Protein AF-A0AAW9CHV9-F1 (afdb_monomer)

pLDDT: mean 93.01, std 5.95, range [60.59, 97.44]

Nearest PDB structures (foldseek):
  3mql-assembly1_A  TM=5.412E-01  e=2.714E+00  Homo sapiens
  6bhi-assembly1_A  TM=2.912E-01  e=4.938E+00  Homo sapiens
  1s7i-assembly1_A-2  TM=2.820E-01  e=6.028E+00  Pseudomonas aeruginosa

Solvent-accessible surface area (backbone atoms only — not 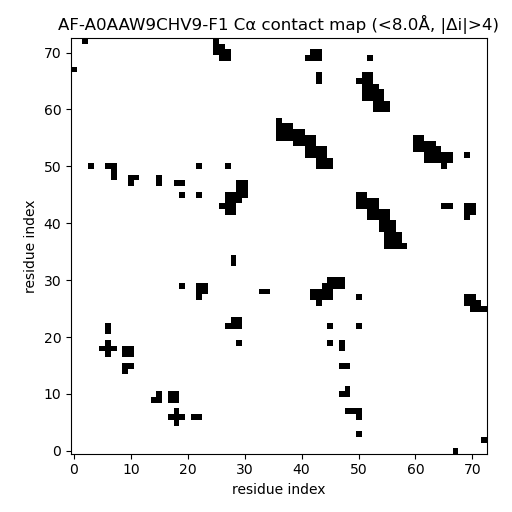comparable to full-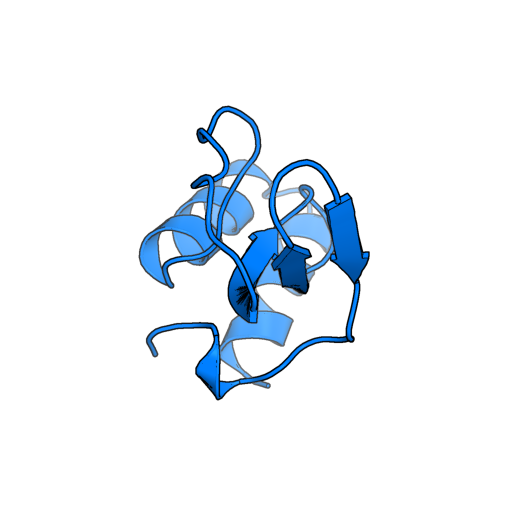atom values): 4094 Å² total; per-residue (Å²): 101,75,65,56,56,51,32,30,51,30,22,75,73,68,38,42,69,61,16,51,50,53,37,42,74,23,58,23,44,42,90,89,59,82,80,78,79,35,74,80,37,74,40,18,34,33,81,68,58,54,68,36,20,32,39,26,46,53,95,45,75,42,82,71,54,67,51,75,86,41,44,58,130

Sequence (73 aa):
WGLKDRIESLADLGDGEQARRLAHEAGALCAGDSIPFADGAYAALFDGRELTTVRIDGPDIQDVGFRPESIRA

Radius of gyration: 11.71 Å; Cα contacts (8 Å, |Δi|>4): 128; chains: 1; bounding box: 22×20×31 Å

Organism: Bifidobacterium longum (NCBI:txid216816)

Mean predicted aligned error: 3.13 Å

Secondary structure (DSSP, 8-state):
-HHHHHHHHHHHTT-HHHHHHHHHHTT-B-TTPPPP--EEEEEEEE-SS-EEEEEEETTEEEE----GGGS--

Foldseek 3Di:
DVLQVVLQVCLVVVVLVVSQVSCVVQQADEPPDDDDADAQDKAWHDDSHGTFIWGHHGPDIHTPGHDPVRTHD

Structure (mmCIF, N/CA/C/O backbone):
data_AF-A0AAW9CHV9-F1
#
_entry.id   AF-A0AAW9CHV9-F1
#
loop_
_atom_site.group_PDB
_atom_site.id
_atom_site.type_symbol
_atom_site.label_atom_id
_atom_site.label_alt_id
_atom_site.label_comp_id
_atom_site.label_asym_id
_atom_site.label_entity_id
_atom_site.label_seq_id
_atom_site.pdbx_PDB_ins_code
_atom_site.Cartn_x
_atom_site.Cartn_y
_atom_site.Cartn_z
_atom_site.occupancy
_atom_site.B_iso_or_equiv
_atom_site.auth_seq_id
_atom_site.auth_comp_id
_atom_site.auth_asym_id
_atom_site.auth_atom_id
_atom_site.pdbx_PDB_model_num
ATOM 1 N N . TRP A 1 1 ? -8.560 -8.759 2.685 1.00 66.69 1 TRP A N 1
ATOM 2 C CA . TRP A 1 1 ? -9.505 -7.789 3.264 1.00 66.69 1 TRP A CA 1
ATOM 3 C C . TRP A 1 1 ? -9.159 -7.491 4.716 1.00 66.69 1 TRP A C 1
ATOM 5 O O . TRP A 1 1 ? -8.712 -6.386 4.956 1.00 66.69 1 TRP A O 1
ATOM 15 N N . GLY A 1 2 ? -9.133 -8.471 5.633 1.00 88.69 2 GLY A N 1
ATOM 16 C CA . GLY A 1 2 ? -8.911 -8.201 7.069 1.00 88.69 2 GLY A CA 1
ATOM 17 C C . GLY A 1 2 ? -7.696 -7.341 7.480 1.00 88.69 2 GLY A C 1
ATOM 18 O O . GLY A 1 2 ? -7.811 -6.589 8.441 1.00 88.69 2 GLY A O 1
ATOM 19 N N . LEU A 1 3 ? -6.552 -7.402 6.777 1.00 92.19 3 LEU A N 1
ATOM 20 C CA . LEU A 1 3 ? -5.412 -6.517 7.079 1.00 92.19 3 LEU A CA 1
ATOM 21 C C . LEU A 1 3 ? -5.623 -5.080 6.568 1.00 92.19 3 LEU A C 1
ATOM 23 O O . LEU A 1 3 ? -5.354 -4.142 7.310 1.00 92.19 3 LEU A O 1
ATOM 27 N N . LYS A 1 4 ? -6.164 -4.915 5.350 1.00 94.38 4 LYS A N 1
ATOM 28 C CA . LYS A 1 4 ? -6.564 -3.611 4.786 1.00 94.38 4 LYS A CA 1
ATOM 29 C C . LYS A 1 4 ? -7.579 -2.926 5.696 1.00 94.38 4 LYS A C 1
ATOM 31 O O . LYS A 1 4 ? -7.307 -1.839 6.186 1.00 94.38 4 LYS A O 1
ATOM 36 N N . ASP A 1 5 ? -8.671 -3.619 6.017 1.00 95.38 5 ASP A N 1
ATOM 37 C CA . ASP A 1 5 ? -9.759 -3.066 6.832 1.00 95.38 5 ASP A CA 1
ATOM 38 C C . ASP A 1 5 ? -9.248 -2.591 8.202 1.00 95.38 5 ASP A C 1
ATOM 40 O O . ASP A 1 5 ? -9.678 -1.562 8.720 1.00 95.38 5 ASP A O 1
ATOM 44 N N . ARG A 1 6 ? -8.286 -3.319 8.787 1.00 95.75 6 ARG A N 1
ATOM 45 C CA . ARG A 1 6 ? -7.654 -2.950 10.057 1.00 95.75 6 ARG A CA 1
ATOM 46 C C . ARG A 1 6 ? -6.773 -1.706 9.939 1.00 95.75 6 ARG A C 1
ATOM 48 O O . ARG A 1 6 ? -6.833 -0.864 10.831 1.00 95.75 6 ARG A O 1
ATOM 55 N N . ILE A 1 7 ? -5.952 -1.607 8.893 1.00 96.06 7 ILE A N 1
ATOM 56 C CA . ILE A 1 7 ? -5.099 -0.434 8.637 1.00 96.06 7 ILE A CA 1
ATOM 57 C C . ILE A 1 7 ? -5.971 0.817 8.482 1.00 96.06 7 ILE A C 1
ATOM 59 O O . ILE A 1 7 ? -5.714 1.831 9.125 1.00 96.06 7 ILE A O 1
ATOM 63 N N . GLU A 1 8 ? -7.034 0.722 7.691 1.00 97.00 8 GLU A N 1
ATOM 64 C CA . GLU A 1 8 ? -7.922 1.850 7.388 1.00 97.00 8 GLU A CA 1
ATOM 65 C C . GLU A 1 8 ? -8.759 2.248 8.600 1.00 97.00 8 GLU A C 1
ATOM 67 O O . GLU A 1 8 ? -8.853 3.427 8.922 1.00 97.00 8 GLU A O 1
ATOM 72 N N . SER A 1 9 ? -9.243 1.267 9.370 1.00 97.44 9 SER A N 1
ATOM 73 C CA . SER A 1 9 ? -9.940 1.540 10.632 1.00 97.44 9 SER A CA 1
ATOM 74 C C . SER A 1 9 ? -9.058 2.292 11.634 1.00 97.44 9 SER A C 1
ATOM 76 O O . SER A 1 9 ? -9.547 3.163 12.346 1.00 97.44 9 SER A O 1
ATOM 78 N N . LEU A 1 10 ? -7.760 1.972 11.718 1.00 97.00 10 LEU A N 1
ATOM 79 C CA . LEU A 1 10 ? -6.828 2.703 12.587 1.00 97.00 10 LEU A CA 1
ATOM 80 C C . LEU A 1 10 ? -6.671 4.159 12.136 1.00 97.00 10 LEU A C 1
ATOM 82 O O . LEU A 1 10 ? -6.693 5.060 12.974 1.00 97.00 10 LEU A O 1
ATOM 86 N N . ALA A 1 11 ? -6.567 4.389 10.825 1.00 96.19 11 ALA A N 1
ATOM 87 C CA . ALA A 1 11 ? -6.496 5.732 10.262 1.00 96.19 11 ALA A CA 1
ATOM 88 C C . ALA A 1 11 ? -7.781 6.535 10.538 1.00 96.19 11 ALA A C 1
ATOM 90 O O . ALA A 1 11 ? -7.701 7.671 11.009 1.00 96.19 11 ALA A O 1
ATOM 91 N N . ASP A 1 12 ? -8.950 5.923 10.340 1.00 97.12 12 ASP A N 1
ATOM 92 C CA . ASP A 1 12 ? -10.261 6.535 10.591 1.00 97.12 12 ASP A CA 1
ATOM 93 C C . ASP A 1 12 ? -10.478 6.891 12.069 1.00 97.12 12 ASP A C 1
ATOM 95 O O . ASP A 1 12 ? -11.110 7.899 12.391 1.00 97.12 12 ASP A O 1
ATOM 99 N N . LEU A 1 13 ? -9.916 6.098 12.986 1.00 97.31 13 LEU A N 1
ATOM 100 C CA . LEU A 1 13 ? -9.950 6.355 14.429 1.00 97.31 13 LEU A CA 1
ATOM 101 C C . LEU A 1 13 ? -8.918 7.402 14.891 1.00 97.31 13 LEU A C 1
ATOM 103 O O . LEU A 1 13 ? -8.877 7.739 16.076 1.00 97.31 13 LEU A O 1
ATOM 107 N N . GLY A 1 14 ? -8.102 7.933 13.977 1.00 96.19 14 GLY A N 1
ATOM 108 C CA . GLY A 1 14 ? -7.080 8.941 14.261 1.00 96.19 14 GLY A CA 1
ATOM 109 C C . GLY A 1 14 ? -5.730 8.374 14.708 1.00 96.19 14 GLY A C 1
ATOM 110 O O . GLY A 1 14 ? -4.829 9.154 15.023 1.00 96.19 14 GLY A O 1
ATOM 111 N N . ASP A 1 15 ? -5.545 7.051 14.697 1.00 96.62 15 ASP A N 1
ATOM 112 C CA . ASP A 1 15 ? -4.265 6.397 14.997 1.00 96.62 15 ASP A CA 1
ATOM 113 C C . ASP A 1 15 ? -3.424 6.202 13.723 1.00 96.62 15 ASP A C 1
ATOM 115 O O . ASP A 1 15 ? -3.095 5.092 13.292 1.00 96.62 15 ASP A O 1
ATOM 119 N N . GLY A 1 16 ? -3.089 7.327 13.085 1.00 94.81 16 GLY A N 1
ATOM 120 C CA . GLY A 1 16 ? -2.353 7.341 11.819 1.00 94.81 16 GLY A CA 1
ATOM 121 C C . GLY A 1 16 ? -0.947 6.739 11.918 1.00 94.81 16 GLY A C 1
ATOM 122 O O . GLY A 1 16 ? -0.479 6.111 10.971 1.00 94.81 16 GLY A O 1
ATOM 123 N N . GLU A 1 17 ? -0.277 6.868 13.068 1.00 95.81 17 GLU A N 1
ATOM 124 C CA . GLU A 1 17 ? 1.048 6.268 13.271 1.00 95.81 17 GLU A CA 1
ATOM 125 C C . GLU A 1 17 ? 0.977 4.742 13.349 1.00 95.81 17 GLU A C 1
ATOM 127 O O . GLU A 1 17 ? 1.813 4.061 12.744 1.00 95.81 17 GLU A O 1
ATOM 132 N N . GLN A 1 18 ? -0.016 4.182 14.050 1.00 96.19 18 GLN A N 1
ATOM 133 C CA . GLN A 1 18 ? -0.193 2.734 14.083 1.00 96.19 18 GLN A CA 1
ATOM 134 C C . GLN A 1 18 ? -0.652 2.194 12.724 1.00 96.19 18 GLN A C 1
ATOM 136 O O . GLN A 1 18 ? -0.141 1.157 12.294 1.00 96.19 18 GLN A O 1
ATOM 141 N N . ALA A 1 19 ? -1.542 2.906 12.023 1.00 97.44 19 ALA A N 1
ATOM 142 C CA . ALA A 1 19 ? -1.960 2.557 10.665 1.00 97.44 19 ALA A CA 1
ATOM 143 C C . ALA A 1 19 ? -0.761 2.502 9.705 1.00 97.44 19 ALA A C 1
ATOM 145 O O . ALA A 1 19 ? -0.533 1.485 9.049 1.00 97.44 19 ALA A O 1
ATOM 146 N N . ARG A 1 20 ? 0.066 3.558 9.697 1.00 96.88 20 ARG A N 1
ATOM 147 C CA . ARG A 1 20 ? 1.279 3.647 8.872 1.00 96.88 20 ARG A CA 1
ATOM 148 C C . ARG A 1 20 ? 2.272 2.540 9.203 1.00 96.88 20 ARG A C 1
ATOM 150 O O . ARG A 1 20 ? 2.811 1.917 8.294 1.00 96.88 20 ARG A O 1
ATOM 157 N N . ARG A 1 21 ? 2.513 2.276 10.492 1.00 96.31 21 ARG A N 1
ATOM 158 C C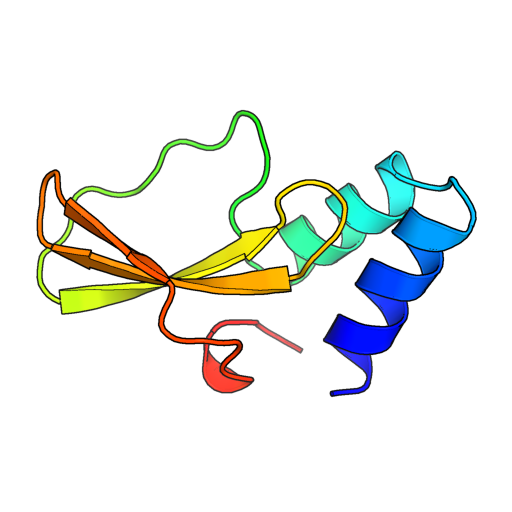A . ARG A 1 21 ? 3.413 1.195 10.918 1.00 96.31 21 ARG A CA 1
ATOM 159 C C . ARG A 1 21 ? 2.933 -0.155 10.393 1.00 96.31 21 ARG A C 1
ATOM 161 O O . ARG A 1 21 ? 3.724 -0.877 9.800 1.00 96.31 21 ARG A O 1
ATOM 168 N N . LEU A 1 22 ? 1.650 -0.462 10.574 1.00 96.62 22 LEU A N 1
ATOM 169 C CA . LEU A 1 22 ? 1.073 -1.730 10.142 1.00 96.62 22 LEU A CA 1
ATOM 170 C C . LEU A 1 22 ? 1.098 -1.880 8.612 1.00 96.62 22 LEU A C 1
ATOM 172 O O . LEU A 1 22 ? 1.412 -2.955 8.109 1.00 96.62 22 LEU A O 1
ATOM 176 N N . ALA A 1 23 ? 0.821 -0.804 7.871 1.00 96.50 23 ALA A N 1
ATOM 177 C CA . ALA A 1 23 ? 0.926 -0.791 6.415 1.00 96.50 23 ALA A CA 1
ATOM 178 C C . ALA A 1 23 ? 2.365 -1.048 5.941 1.00 96.50 23 ALA A C 1
ATOM 180 O O . ALA A 1 23 ? 2.590 -1.887 5.067 1.00 96.50 23 ALA A O 1
ATOM 181 N N . HIS A 1 24 ? 3.345 -0.383 6.556 1.00 95.81 24 HIS A N 1
ATOM 182 C CA . HIS A 1 24 ? 4.756 -0.562 6.223 1.00 95.81 24 HIS A CA 1
ATOM 183 C C . HIS A 1 24 ? 5.253 -1.979 6.563 1.00 95.81 24 HIS A C 1
ATOM 185 O O . HIS A 1 24 ? 5.945 -2.601 5.761 1.00 95.81 24 HIS A O 1
ATOM 191 N N . GLU A 1 25 ? 4.849 -2.539 7.710 1.00 95.62 25 GLU A N 1
ATOM 192 C CA . GLU A 1 25 ? 5.133 -3.935 8.089 1.00 95.62 25 GLU A CA 1
ATOM 193 C C . GLU A 1 25 ? 4.525 -4.940 7.094 1.00 95.62 25 GLU A C 1
ATOM 195 O O . GLU A 1 25 ? 5.149 -5.957 6.787 1.00 95.62 25 GLU A O 1
ATOM 200 N N . ALA A 1 26 ? 3.359 -4.622 6.523 1.00 94.56 26 ALA A N 1
ATOM 201 C CA . ALA A 1 26 ? 2.722 -5.400 5.459 1.00 94.56 26 ALA A CA 1
ATOM 202 C C . ALA A 1 26 ? 3.407 -5.244 4.083 1.00 94.56 26 ALA A C 1
ATOM 204 O O . ALA A 1 26 ? 3.006 -5.891 3.112 1.00 94.56 26 ALA A O 1
ATOM 205 N N . GLY A 1 27 ? 4.444 -4.409 3.975 1.00 94.44 27 GLY A N 1
ATOM 206 C CA . GLY A 1 27 ? 5.196 -4.165 2.744 1.00 94.44 27 GLY A CA 1
ATOM 207 C C . GLY A 1 27 ? 4.615 -3.074 1.844 1.00 94.44 27 GLY A C 1
ATOM 208 O O . GLY A 1 27 ? 5.010 -2.996 0.680 1.00 94.44 27 GLY A O 1
ATOM 209 N N . ALA A 1 28 ? 3.694 -2.248 2.348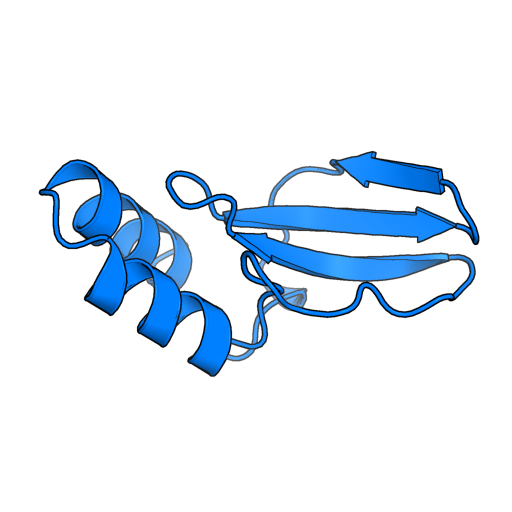 1.00 96.31 28 ALA A N 1
ATOM 210 C CA . ALA A 1 28 ? 3.182 -1.102 1.609 1.00 96.31 28 ALA A CA 1
ATOM 211 C C . ALA A 1 28 ? 4.158 0.078 1.647 1.00 96.31 28 ALA A C 1
ATOM 213 O O . ALA A 1 28 ? 4.756 0.384 2.680 1.00 96.31 28 ALA A O 1
ATOM 214 N N . LEU A 1 29 ? 4.254 0.781 0.522 1.00 95.56 29 LEU A N 1
ATOM 215 C CA . LEU A 1 29 ? 4.902 2.082 0.442 1.00 95.56 29 LEU A CA 1
ATOM 216 C C . LEU A 1 29 ? 4.092 3.090 1.262 1.00 95.56 29 LEU A C 1
ATOM 218 O O . LEU A 1 29 ? 2.871 3.170 1.131 1.00 95.56 29 LEU A O 1
ATOM 222 N N . CYS A 1 30 ? 4.775 3.858 2.098 1.00 95.62 30 CYS A N 1
ATOM 223 C CA . CYS A 1 30 ? 4.204 4.903 2.936 1.00 95.62 30 CYS A CA 1
ATOM 224 C C . CYS A 1 30 ? 4.825 6.265 2.600 1.00 95.62 30 CYS A C 1
ATOM 226 O O . CYS A 1 30 ? 5.856 6.363 1.933 1.00 95.62 30 CYS A O 1
ATOM 228 N N . ALA A 1 31 ? 4.219 7.345 3.098 1.00 90.56 31 ALA A N 1
ATOM 229 C CA . ALA A 1 31 ? 4.790 8.682 2.966 1.00 90.56 31 ALA A CA 1
ATOM 230 C C . ALA A 1 31 ? 6.247 8.726 3.471 1.00 90.56 31 ALA A C 1
ATOM 232 O O . ALA A 1 31 ? 6.532 8.359 4.612 1.00 90.56 31 ALA A O 1
ATOM 233 N N . GLY A 1 32 ? 7.155 9.196 2.612 1.00 90.75 32 GLY A N 1
ATOM 234 C CA . GLY A 1 32 ? 8.598 9.237 2.871 1.00 90.75 32 GLY A CA 1
ATOM 235 C C . GLY A 1 32 ? 9.387 8.073 2.263 1.00 90.75 32 GLY A C 1
ATOM 236 O O . GLY A 1 32 ? 10.606 8.190 2.136 1.00 90.75 32 GLY A O 1
ATOM 237 N N . ASP A 1 33 ? 8.719 7.002 1.829 1.00 92.81 33 ASP A N 1
ATOM 238 C CA . ASP A 1 33 ? 9.375 5.905 1.121 1.00 92.81 33 ASP A CA 1
ATOM 239 C C . ASP A 1 33 ? 9.728 6.310 -0.316 1.00 92.81 33 ASP A C 1
ATOM 241 O O . ASP A 1 33 ? 9.026 7.077 -0.981 1.00 92.81 33 ASP A O 1
ATOM 245 N N . SER A 1 34 ? 10.845 5.776 -0.813 1.00 90.12 34 SER A N 1
ATOM 246 C CA . SER A 1 34 ? 11.212 5.922 -2.221 1.00 90.12 34 SER A CA 1
ATOM 247 C C . SER A 1 34 ? 10.409 4.946 -3.068 1.00 90.12 34 SER A C 1
ATOM 249 O O . SER A 1 34 ? 10.394 3.746 -2.795 1.00 90.12 34 SER A O 1
ATOM 251 N N . ILE A 1 35 ? 9.781 5.453 -4.125 1.00 88.19 35 ILE A N 1
ATOM 252 C CA . ILE A 1 35 ? 9.058 4.612 -5.075 1.00 88.19 35 ILE A CA 1
ATOM 253 C C . ILE A 1 35 ? 10.091 3.922 -5.977 1.00 88.19 35 ILE A C 1
ATOM 255 O O . ILE A 1 35 ? 10.926 4.608 -6.575 1.00 88.19 35 ILE A O 1
ATOM 259 N N . PRO A 1 36 ? 10.090 2.580 -6.062 1.00 85.19 36 PRO A N 1
ATOM 260 C CA . PRO A 1 36 ? 11.041 1.865 -6.898 1.00 85.19 36 PRO A CA 1
ATOM 261 C C . PRO A 1 36 ? 10.772 2.162 -8.375 1.00 85.19 36 PRO A C 1
ATOM 263 O O . PRO A 1 36 ? 9.640 2.059 -8.829 1.00 85.19 36 PRO A O 1
ATOM 266 N N . PHE A 1 37 ? 11.818 2.487 -9.135 1.00 86.69 37 PHE A N 1
ATOM 267 C CA . PHE A 1 37 ? 11.712 2.634 -10.585 1.00 86.69 37 PHE A CA 1
ATOM 268 C C . PHE A 1 37 ? 11.713 1.247 -11.235 1.00 86.69 37 PHE A C 1
ATOM 270 O O . PHE A 1 37 ? 12.727 0.545 -11.209 1.00 86.69 37 PHE A O 1
ATOM 277 N N . ALA A 1 38 ? 10.574 0.840 -11.785 1.00 88.75 38 ALA A N 1
ATOM 278 C CA . ALA A 1 38 ? 10.405 -0.435 -12.468 1.00 88.75 38 ALA A CA 1
ATOM 279 C C . ALA A 1 38 ? 9.281 -0.334 -13.504 1.00 88.75 38 ALA A C 1
ATOM 281 O O . ALA A 1 38 ? 8.359 0.458 -13.335 1.00 88.75 38 ALA A O 1
ATOM 282 N N . ASP A 1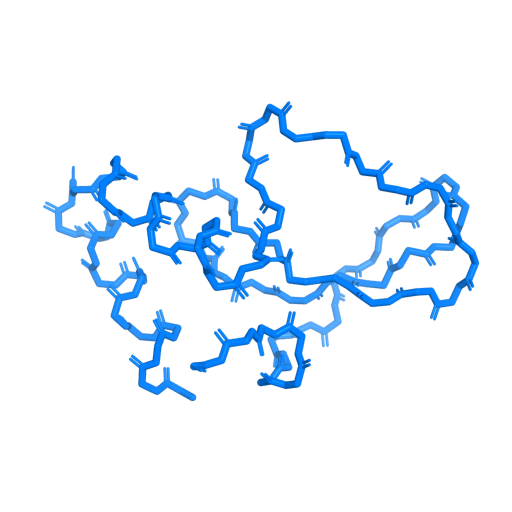 39 ? 9.348 -1.158 -14.549 1.00 90.12 39 ASP A N 1
ATOM 283 C CA . ASP A 1 39 ? 8.296 -1.254 -15.563 1.00 90.12 39 ASP A CA 1
ATOM 284 C C . ASP A 1 39 ? 7.393 -2.461 -15.280 1.00 90.12 39 ASP A C 1
ATOM 286 O O . ASP A 1 39 ? 7.881 -3.580 -15.092 1.00 90.12 39 ASP A O 1
ATOM 290 N N . GLY A 1 40 ? 6.074 -2.249 -15.250 1.00 88.00 40 GLY A N 1
ATOM 291 C CA . GLY A 1 40 ? 5.076 -3.290 -14.993 1.00 88.00 40 GLY A CA 1
ATOM 292 C C . GLY A 1 40 ? 5.055 -3.839 -13.561 1.00 88.00 40 GLY A C 1
ATOM 293 O O . GLY A 1 40 ? 4.454 -4.891 -13.329 1.00 88.00 40 GLY A O 1
ATOM 294 N N . ALA A 1 41 ? 5.704 -3.170 -12.604 1.00 91.81 41 ALA A N 1
ATOM 295 C CA . ALA A 1 41 ? 5.726 -3.605 -11.209 1.00 91.81 41 ALA A CA 1
ATOM 296 C C . ALA A 1 41 ? 4.432 -3.223 -10.480 1.00 91.81 41 ALA A C 1
ATOM 298 O O . ALA A 1 41 ? 3.781 -2.239 -10.820 1.00 91.81 41 ALA A O 1
ATOM 299 N N . TYR A 1 42 ? 4.082 -3.984 -9.442 1.00 93.50 42 TYR A N 1
ATOM 300 C CA . TYR A 1 42 ? 2.964 -3.679 -8.551 1.00 93.50 42 TYR A CA 1
ATOM 301 C C . TYR A 1 42 ? 3.472 -3.479 -7.126 1.00 93.50 42 TYR A C 1
ATOM 303 O O . TYR A 1 42 ? 4.311 -4.250 -6.657 1.00 93.50 42 TYR A O 1
ATOM 311 N N . ALA A 1 43 ? 2.938 -2.477 -6.434 1.00 94.75 43 ALA A N 1
ATOM 312 C CA . ALA A 1 43 ? 3.235 -2.216 -5.031 1.00 94.7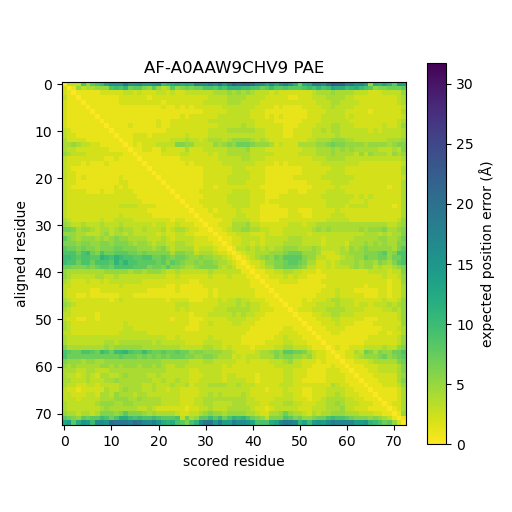5 43 ALA A CA 1
ATOM 313 C C . ALA A 1 43 ? 1.964 -1.808 -4.284 1.00 94.75 43 ALA A C 1
ATOM 315 O O . ALA A 1 43 ? 1.111 -1.111 -4.832 1.00 94.75 43 ALA A O 1
ATOM 316 N N . ALA A 1 44 ? 1.838 -2.230 -3.028 1.00 96.38 44 ALA A N 1
ATOM 317 C CA . ALA A 1 44 ? 0.854 -1.643 -2.133 1.00 96.38 44 ALA A CA 1
ATOM 318 C C . ALA A 1 44 ? 1.287 -0.218 -1.762 1.00 96.38 44 ALA A C 1
ATOM 320 O O . ALA A 1 44 ? 2.474 0.033 -1.547 1.00 96.38 44 ALA A O 1
ATOM 321 N N . LEU A 1 45 ? 0.332 0.703 -1.676 1.00 96.75 45 LEU A N 1
ATOM 322 C CA . LEU A 1 45 ? 0.548 2.092 -1.280 1.00 96.75 45 LEU A CA 1
ATOM 323 C C . LEU A 1 45 ? -0.458 2.449 -0.190 1.00 96.75 45 LEU A C 1
ATOM 325 O O . LEU A 1 45 ? -1.654 2.219 -0.359 1.00 96.75 45 LEU A O 1
ATOM 329 N N . PHE A 1 46 ? 0.034 3.020 0.904 1.00 97.25 46 PHE A N 1
ATOM 330 C CA . PHE A 1 46 ? -0.786 3.598 1.958 1.00 97.25 46 PHE A CA 1
ATOM 331 C C . PHE A 1 46 ? -0.580 5.113 2.001 1.00 97.25 46 PHE A C 1
ATOM 333 O O . PHE A 1 46 ? 0.521 5.594 2.288 1.00 97.25 46 PHE A O 1
ATOM 340 N N . ASP A 1 47 ? -1.641 5.870 1.726 1.00 94.75 47 ASP A N 1
ATOM 341 C CA . ASP A 1 47 ? -1.594 7.338 1.637 1.00 94.75 47 ASP A CA 1
ATOM 342 C C . ASP A 1 47 ? -1.848 8.049 2.983 1.00 94.75 47 ASP A C 1
ATOM 344 O O . ASP A 1 47 ? -1.843 9.279 3.059 1.00 94.75 47 ASP A O 1
ATOM 348 N N . GLY A 1 48 ? -2.047 7.277 4.056 1.00 94.75 48 GLY A N 1
ATOM 349 C CA . GLY A 1 48 ? -2.440 7.773 5.376 1.00 94.75 48 GLY A CA 1
ATOM 350 C C . GLY A 1 48 ? -3.931 7.617 5.681 1.00 94.75 48 GLY A C 1
ATOM 351 O O . GLY A 1 48 ? -4.338 7.902 6.808 1.00 94.75 48 GLY A O 1
ATOM 352 N N . ARG A 1 49 ? -4.737 7.165 4.715 1.00 95.50 49 ARG A N 1
ATOM 353 C CA . ARG A 1 49 ? -6.168 6.872 4.871 1.00 95.50 49 ARG A CA 1
ATOM 354 C C . ARG A 1 49 ? -6.547 5.548 4.232 1.00 95.50 49 ARG A C 1
ATOM 356 O O . ARG A 1 49 ? -7.175 4.727 4.888 1.00 95.50 49 ARG A O 1
ATOM 363 N N . GLU A 1 50 ? -6.136 5.336 2.990 1.00 95.94 50 GLU A N 1
ATOM 364 C CA . GLU A 1 50 ? -6.486 4.167 2.196 1.00 95.94 50 GLU A CA 1
ATOM 365 C C . GLU A 1 50 ? -5.238 3.364 1.816 1.00 95.94 50 GLU A C 1
ATOM 367 O O . GLU A 1 50 ? -4.176 3.904 1.492 1.00 95.94 50 GLU A O 1
ATOM 372 N N . LEU A 1 51 ? -5.385 2.042 1.853 1.00 96.31 51 LEU A N 1
ATOM 373 C CA . LEU A 1 51 ? -4.453 1.084 1.289 1.00 96.31 51 LEU A CA 1
ATOM 374 C C . LEU A 1 51 ? -4.947 0.655 -0.099 1.00 96.31 51 LEU A C 1
ATOM 376 O O . LEU A 1 51 ? -5.961 -0.043 -0.230 1.00 96.31 51 LEU A O 1
ATOM 380 N N . THR A 1 52 ? -4.188 1.029 -1.125 1.00 96.69 52 THR A N 1
ATOM 381 C CA . THR A 1 52 ? -4.432 0.692 -2.533 1.00 96.69 52 THR A CA 1
ATOM 382 C C . THR A 1 52 ? -3.260 -0.103 -3.119 1.00 96.69 52 THR A C 1
ATOM 384 O O . THR A 1 52 ? -2.253 -0.355 -2.451 1.00 96.69 52 THR A O 1
ATOM 387 N N . THR A 1 53 ? -3.381 -0.527 -4.374 1.00 96.44 53 THR A N 1
ATOM 388 C CA . THR A 1 53 ? -2.269 -1.075 -5.152 1.00 96.44 53 THR A CA 1
ATOM 389 C C . THR A 1 53 ? -2.015 -0.167 -6.339 1.00 96.44 53 THR A C 1
ATOM 391 O O . THR A 1 53 ? -2.933 0.175 -7.081 1.00 96.44 53 THR A O 1
ATOM 394 N N . VAL A 1 54 ? -0.750 0.178 -6.544 1.00 95.69 54 VAL A N 1
ATOM 395 C CA . VAL A 1 54 ? -0.302 0.934 -7.707 1.00 95.69 54 VAL A CA 1
ATOM 396 C C . VAL A 1 54 ? 0.475 0.041 -8.660 1.00 95.69 54 VAL A C 1
ATOM 398 O O . VAL A 1 54 ? 1.226 -0.844 -8.238 1.00 95.69 54 VAL A O 1
ATOM 401 N N . ARG A 1 55 ? 0.292 0.281 -9.956 1.00 95.81 55 ARG A N 1
ATOM 402 C CA . ARG A 1 55 ? 1.184 -0.183 -11.011 1.00 95.81 55 ARG A CA 1
ATOM 403 C C . ARG A 1 55 ? 2.211 0.909 -11.291 1.00 95.81 55 ARG A C 1
ATOM 405 O O . ARG A 1 55 ? 1.843 2.074 -11.429 1.00 95.81 55 ARG A O 1
ATOM 412 N N . ILE A 1 56 ? 3.473 0.514 -11.366 1.00 94.69 56 ILE A N 1
ATOM 413 C CA . ILE A 1 56 ? 4.606 1.387 -11.652 1.00 94.69 56 ILE A CA 1
ATOM 414 C C . ILE A 1 56 ? 5.112 1.038 -13.053 1.00 94.69 56 ILE A C 1
ATOM 416 O O . ILE A 1 56 ? 5.428 -0.123 -13.329 1.00 94.69 56 IL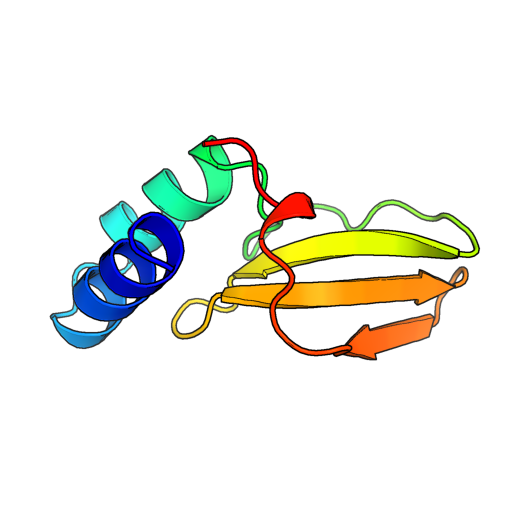E A O 1
ATOM 420 N N . ASP A 1 57 ? 5.148 2.039 -13.927 1.00 93.62 57 ASP A N 1
ATOM 421 C CA . ASP A 1 57 ? 5.683 1.971 -15.285 1.00 93.62 57 ASP A CA 1
ATOM 422 C C . ASP A 1 57 ? 6.674 3.132 -15.468 1.00 93.62 57 ASP A C 1
ATOM 424 O O . ASP A 1 57 ? 6.339 4.206 -15.970 1.00 93.62 57 ASP 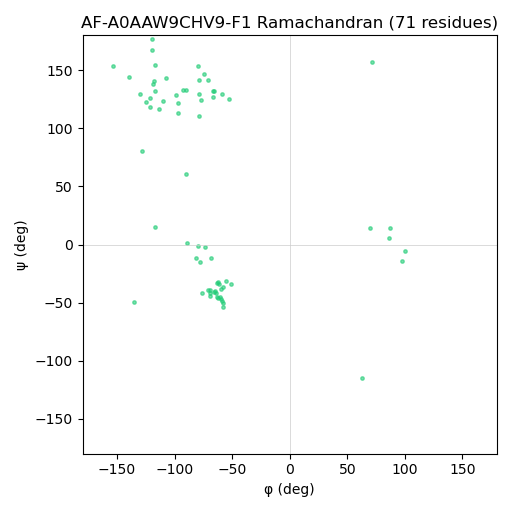A O 1
ATOM 428 N N . GLY A 1 58 ? 7.898 2.944 -14.976 1.00 89.81 58 GLY A N 1
ATOM 429 C CA . GLY A 1 58 ? 8.936 3.967 -14.996 1.00 89.81 58 GLY A CA 1
ATOM 430 C C . GLY A 1 58 ? 8.532 5.198 -14.169 1.00 89.81 58 GLY A C 1
ATOM 431 O O . GLY A 1 58 ? 8.434 5.088 -12.945 1.00 89.81 58 GLY A O 1
ATOM 432 N N . PRO A 1 59 ? 8.345 6.386 -14.781 1.00 88.12 59 PRO A N 1
ATOM 433 C CA . PRO A 1 59 ? 7.869 7.574 -14.072 1.00 88.12 59 PRO A CA 1
ATOM 434 C C . PRO A 1 59 ? 6.355 7.563 -13.801 1.00 88.12 59 PRO A C 1
ATOM 436 O O . PRO A 1 59 ? 5.885 8.372 -13.000 1.00 88.12 59 PRO A O 1
ATOM 439 N N . ASP A 1 60 ? 5.596 6.691 -14.469 1.00 91.44 60 ASP A N 1
ATOM 440 C CA . ASP A 1 60 ? 4.142 6.663 -14.382 1.00 91.44 60 ASP A CA 1
ATOM 441 C C . ASP A 1 60 ? 3.678 5.743 -13.249 1.00 91.44 60 ASP A C 1
ATOM 443 O O . ASP A 1 60 ? 4.122 4.601 -13.113 1.00 91.44 60 ASP A O 1
ATOM 447 N N . ILE A 1 61 ? 2.747 6.246 -12.438 1.00 92.44 61 ILE A N 1
ATOM 448 C CA . ILE A 1 61 ? 2.139 5.512 -11.327 1.00 92.44 61 ILE A CA 1
ATOM 449 C C . ILE A 1 61 ? 0.630 5.533 -11.515 1.00 92.44 61 ILE A C 1
ATOM 451 O O . ILE A 1 61 ? 0.021 6.600 -11.601 1.00 92.44 61 ILE A O 1
ATOM 455 N N . GLN A 1 62 ? 0.027 4.351 -11.576 1.00 94.75 62 GLN A N 1
ATOM 456 C CA . GLN A 1 62 ? -1.409 4.189 -11.783 1.00 94.75 62 GLN A CA 1
ATOM 457 C C . GLN A 1 62 ? -2.017 3.419 -10.620 1.00 94.75 62 GLN A C 1
ATOM 459 O O . GLN A 1 62 ? -1.583 2.309 -10.322 1.00 94.75 62 GLN A 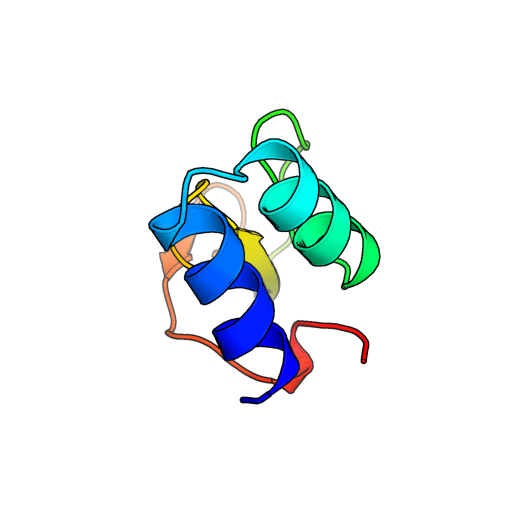O 1
ATOM 464 N N . ASP A 1 63 ? -3.046 3.979 -9.992 1.00 94.69 63 ASP A N 1
ATOM 465 C CA . ASP A 1 63 ? -3.894 3.224 -9.072 1.00 94.69 63 ASP A CA 1
ATOM 466 C C . ASP A 1 63 ? -4.670 2.153 -9.861 1.00 94.69 63 ASP A C 1
ATOM 468 O O . ASP A 1 63 ? -5.305 2.448 -10.878 1.00 94.69 63 ASP A O 1
ATOM 472 N N . VAL A 1 64 ? -4.580 0.896 -9.421 1.00 96.06 64 VAL A N 1
ATOM 473 C CA . VAL A 1 64 ? -5.257 -0.254 -10.046 1.00 96.06 64 VAL A CA 1
ATOM 474 C C . VAL A 1 64 ? -6.272 -0.926 -9.115 1.00 96.06 64 VAL A C 1
ATOM 476 O O . VAL A 1 64 ? -6.698 -2.057 -9.384 1.00 96.06 64 VAL A O 1
ATOM 479 N N . GLY A 1 65 ? -6.647 -0.242 -8.035 1.00 94.75 65 GLY A N 1
ATOM 480 C CA . GLY A 1 65 ? -7.443 -0.752 -6.931 1.00 94.75 65 GLY A CA 1
ATOM 481 C C . GLY A 1 65 ? -6.671 -1.746 -6.066 1.00 94.75 65 GLY A C 1
ATOM 482 O O . GLY A 1 65 ? -5.723 -2.393 -6.511 1.00 94.75 65 GLY A O 1
ATOM 483 N N . PHE A 1 66 ? -7.099 -1.900 -4.814 1.00 94.88 66 PHE A N 1
ATOM 484 C CA . PHE A 1 66 ? -6.441 -2.806 -3.878 1.00 94.88 66 PHE A CA 1
ATOM 485 C C . PHE A 1 66 ? -6.417 -4.264 -4.366 1.00 94.88 66 PHE A C 1
ATOM 487 O O . PHE A 1 66 ? -7.452 -4.861 -4.680 1.00 94.88 66 PHE A O 1
ATOM 494 N N . ARG A 1 67 ? -5.223 -4.861 -4.332 1.00 94.00 67 ARG A N 1
ATOM 495 C CA . ARG A 1 67 ? -4.951 -6.266 -4.638 1.00 94.00 67 ARG A CA 1
ATOM 496 C C . ARG A 1 67 ? -4.310 -6.957 -3.431 1.00 94.00 67 ARG A C 1
ATOM 498 O O . ARG A 1 67 ? -3.212 -6.559 -3.035 1.00 94.00 67 ARG A O 1
ATOM 505 N N . PRO A 1 68 ? -4.939 -7.987 -2.835 1.00 90.69 68 PRO A N 1
ATOM 506 C CA . PRO A 1 68 ? -4.411 -8.661 -1.646 1.00 90.69 68 PRO A CA 1
ATOM 507 C C . PRO A 1 68 ? -2.985 -9.205 -1.799 1.00 90.69 68 PRO A C 1
ATOM 509 O O . PRO A 1 68 ? -2.237 -9.221 -0.829 1.00 90.69 68 PRO A O 1
ATOM 512 N N . GLU A 1 69 ? -2.595 -9.615 -3.003 1.00 91.12 69 GLU A N 1
ATOM 513 C CA . GLU A 1 69 ? -1.259 -10.122 -3.328 1.00 91.12 69 GLU A CA 1
ATOM 514 C C . GLU A 1 69 ? -0.146 -9.060 -3.271 1.00 91.12 69 GLU A C 1
ATOM 516 O O . GLU A 1 69 ? 1.032 -9.409 -3.304 1.00 91.12 69 GLU A O 1
ATOM 521 N N . SER A 1 70 ? -0.500 -7.772 -3.183 1.00 90.44 70 SER A N 1
ATOM 522 C CA . SER A 1 70 ? 0.461 -6.663 -3.093 1.00 90.44 70 SER A CA 1
ATOM 523 C C . SER A 1 70 ? 1.007 -6.421 -1.681 1.00 90.44 70 SER A C 1
ATOM 525 O O . SER A 1 70 ? 1.983 -5.689 -1.529 1.00 90.44 70 SER A O 1
ATOM 527 N N . ILE A 1 71 ? 0.407 -7.047 -0.665 1.00 90.38 71 ILE A N 1
ATOM 528 C CA . ILE A 1 71 ? 0.837 -6.993 0.735 1.00 90.38 71 ILE A CA 1
ATOM 529 C C . ILE A 1 71 ? 1.236 -8.382 1.235 1.00 90.38 71 ILE A C 1
ATOM 531 O O . ILE A 1 71 ? 0.755 -9.408 0.754 1.00 90.38 71 ILE A O 1
ATOM 535 N N . ARG A 1 72 ? 2.111 -8.419 2.236 1.00 81.31 72 ARG A N 1
ATOM 536 C CA . ARG A 1 72 ? 2.504 -9.638 2.949 1.00 81.31 72 ARG A CA 1
ATOM 537 C C . ARG A 1 72 ? 1.674 -9.721 4.232 1.00 81.31 72 ARG A C 1
ATOM 539 O O . ARG A 1 72 ? 1.672 -8.773 5.011 1.00 81.31 72 ARG A O 1
ATOM 546 N N . ALA A 1 73 ? 0.922 -10.811 4.388 1.00 60.59 73 ALA A N 1
ATOM 547 C CA . ALA A 1 73 ? 0.065 -11.077 5.547 1.00 60.59 73 ALA A CA 1
ATOM 548 C C . ALA A 1 73 ? 0.816 -11.803 6.668 1.00 60.59 73 ALA A C 1
ATOM 550 O O . ALA A 1 73 ? 1.717 -12.609 6.338 1.00 60.59 73 ALA A O 1
#